Protein AF-X1U9E6-F1 (afdb_monomer_lite)

Organism: NCBI:txid412755

Secondary structure (DSSP, 8-state):
-----SS--HHHHHHHHTT-SEEEEEESS--TT-TTSSHHHHHHHHHTTT-TTPPEEEEEE--GGG----HHHHHHHHHHHHHHHHH-PPPSSEETTEEETT-----

Structure (mmCIF, N/CA/C/O backbone):
data_AF-X1U9E6-F1
#
_entry.id   AF-X1U9E6-F1
#
loop_
_atom_site.group_PDB
_atom_site.id
_atom_site.type_symbol
_atom_site.label_atom_id
_atom_site.label_alt_id
_atom_site.label_comp_id
_atom_site.label_asym_id
_atom_site.label_entity_id
_atom_site.label_seq_id
_atom_site.pdbx_PDB_ins_code
_atom_site.Cartn_x
_atom_site.Cartn_y
_atom_site.Cartn_z
_atom_site.occupancy
_atom_site.B_iso_or_equiv
_atom_site.auth_seq_id
_atom_site.auth_comp_id
_atom_site.auth_asym_id
_atom_site.auth_atom_id
_atom_site.pdbx_PDB_model_num
ATOM 1 N N . LYS A 1 1 ? 4.284 -9.305 1.405 1.00 89.62 1 LYS A N 1
ATOM 2 C CA . LYS A 1 1 ? 5.354 -8.453 0.819 1.00 89.62 1 LYS A CA 1
ATOM 3 C C . LYS A 1 1 ? 5.546 -8.859 -0.634 1.00 89.62 1 LYS A C 1
ATOM 5 O O . LYS A 1 1 ? 5.817 -10.032 -0.858 1.00 89.62 1 LYS A O 1
ATOM 10 N N . LEU A 1 2 ? 5.412 -7.926 -1.579 1.00 93.69 2 LEU A N 1
ATOM 11 C CA . LEU A 1 2 ? 5.675 -8.181 -2.998 1.00 93.69 2 LEU A CA 1
ATOM 12 C C . LEU A 1 2 ? 7.157 -8.546 -3.192 1.00 93.69 2 LEU A C 1
ATOM 14 O O . LEU A 1 2 ? 8.032 -7.828 -2.704 1.00 93.69 2 LEU A O 1
ATOM 18 N N . ARG A 1 3 ? 7.433 -9.693 -3.823 1.00 93.94 3 ARG A N 1
ATOM 19 C CA . ARG A 1 3 ? 8.803 -10.199 -4.045 1.00 93.94 3 ARG A CA 1
ATOM 20 C C . ARG A 1 3 ? 9.302 -9.958 -5.467 1.00 93.94 3 ARG A C 1
ATOM 22 O O . ARG A 1 3 ? 10.479 -9.672 -5.634 1.00 93.94 3 ARG A O 1
ATOM 29 N N . HIS A 1 4 ? 8.404 -10.012 -6.447 1.00 91.31 4 HIS A N 1
ATOM 30 C CA . HIS A 1 4 ? 8.693 -9.769 -7.856 1.00 91.31 4 HIS A CA 1
ATOM 31 C C . HIS A 1 4 ? 7.723 -8.709 -8.377 1.00 91.31 4 HIS A C 1
ATOM 33 O O . HIS A 1 4 ? 6.517 -8.832 -8.185 1.00 91.31 4 HIS A O 1
ATOM 39 N N . PHE A 1 5 ? 8.252 -7.643 -8.980 1.00 93.88 5 PHE A N 1
ATOM 40 C CA . PHE A 1 5 ? 7.444 -6.575 -9.583 1.00 93.88 5 PHE A CA 1
ATOM 41 C C . PHE A 1 5 ? 7.286 -6.752 -11.099 1.00 93.88 5 PHE A C 1
ATOM 43 O O . PHE A 1 5 ? 6.311 -6.271 -11.680 1.00 93.88 5 PHE A O 1
ATOM 50 N N . ARG A 1 6 ? 8.250 -7.423 -11.745 1.00 95.50 6 ARG A N 1
ATOM 51 C CA . ARG A 1 6 ? 8.248 -7.710 -13.181 1.00 95.50 6 ARG A CA 1
ATOM 52 C C . ARG A 1 6 ? 8.696 -9.156 -13.450 1.00 95.50 6 ARG A C 1
ATOM 54 O O . ARG A 1 6 ? 9.772 -9.515 -12.972 1.00 95.50 6 ARG A O 1
ATOM 61 N N . PRO A 1 7 ? 7.907 -9.946 -14.210 1.00 95.19 7 PRO A N 1
ATOM 62 C CA . PRO A 1 7 ? 6.515 -9.657 -14.596 1.00 95.19 7 PRO A CA 1
ATOM 63 C C . PRO A 1 7 ? 5.631 -9.405 -13.355 1.00 95.19 7 PRO A C 1
ATOM 65 O O . PRO A 1 7 ? 5.948 -9.879 -12.264 1.00 95.19 7 PRO A O 1
ATOM 68 N N . PHE A 1 8 ? 4.601 -8.561 -13.488 1.00 97.50 8 PHE A N 1
ATOM 69 C CA . PHE A 1 8 ? 3.737 -8.218 -12.352 1.00 97.50 8 PHE A CA 1
ATOM 70 C C . PHE A 1 8 ? 2.828 -9.416 -12.023 1.00 97.50 8 PHE A C 1
ATOM 72 O O . PHE A 1 8 ? 2.229 -9.960 -12.950 1.00 97.50 8 PHE A O 1
ATOM 79 N N . PRO A 1 9 ? 2.728 -9.856 -10.753 1.00 96.88 9 PRO A N 1
ATOM 80 C CA . PRO A 1 9 ? 2.015 -11.083 -10.392 1.00 96.88 9 PRO A CA 1
ATOM 81 C C . PRO A 1 9 ? 0.501 -10.839 -10.290 1.00 96.88 9 PRO A C 1
ATOM 83 O O . PRO A 1 9 ? -0.047 -10.676 -9.202 1.00 96.88 9 PRO A O 1
ATOM 86 N N . VAL A 1 10 ? -0.172 -10.760 -11.437 1.00 97.00 10 VAL A N 1
ATOM 87 C CA . VAL A 1 10 ? -1.596 -10.402 -11.553 1.00 97.00 10 VAL A CA 1
ATOM 88 C C . VAL A 1 10 ? -2.494 -11.368 -10.776 1.00 97.00 10 VAL A C 1
ATOM 90 O O . VAL A 1 10 ? -3.340 -10.931 -9.993 1.00 97.00 10 VAL A O 1
ATOM 93 N N . GLU A 1 11 ? -2.289 -12.672 -10.948 1.00 96.62 11 GLU A N 1
ATOM 94 C CA . GLU A 1 11 ? -3.117 -13.724 -10.356 1.00 96.62 11 GLU A CA 1
ATOM 95 C C . GLU A 1 11 ? -3.051 -13.689 -8.823 1.00 96.62 11 GLU A C 1
ATOM 97 O O . GLU A 1 11 ? -4.088 -13.650 -8.156 1.00 96.62 11 GLU A O 1
ATOM 102 N N . ASP A 1 12 ? -1.841 -13.588 -8.265 1.00 96.69 12 ASP A N 1
ATOM 103 C CA . ASP A 1 12 ? -1.618 -13.519 -6.817 1.00 96.69 12 ASP A CA 1
ATOM 104 C C . ASP A 1 12 ? -2.302 -12.293 -6.193 1.00 96.69 12 ASP A C 1
ATOM 106 O O . ASP A 1 12 ? -2.894 -12.374 -5.111 1.00 96.69 12 ASP A O 1
ATOM 110 N N . ILE A 1 13 ? -2.236 -11.138 -6.868 1.00 97.62 13 ILE A N 1
ATOM 111 C CA . ILE A 1 13 ? -2.866 -9.899 -6.392 1.00 97.62 13 ILE A CA 1
ATOM 112 C C . ILE A 1 13 ? -4.387 -10.051 -6.354 1.00 97.62 13 ILE A C 1
ATOM 114 O O . ILE A 1 13 ? -5.007 -9.662 -5.362 1.00 97.62 13 ILE A O 1
ATOM 118 N N . ILE A 1 14 ? -4.987 -10.654 -7.383 1.00 97.56 14 ILE A N 1
ATOM 119 C CA . ILE A 1 14 ? -6.430 -10.920 -7.435 1.00 97.56 14 ILE A CA 1
ATOM 120 C C . ILE A 1 14 ? -6.851 -11.868 -6.308 1.00 97.56 14 ILE A C 1
ATOM 122 O O . ILE A 1 14 ? -7.836 -11.600 -5.614 1.00 97.56 14 ILE A O 1
ATOM 126 N N . GLU A 1 15 ? -6.119 -12.963 -6.100 1.00 96.94 15 GLU A N 1
ATOM 127 C CA . GLU A 1 15 ? -6.438 -13.931 -5.050 1.00 96.94 15 GLU A CA 1
ATOM 128 C C . GLU A 1 15 ? -6.364 -13.327 -3.648 1.00 96.94 15 GLU A C 1
ATOM 130 O O . GLU A 1 15 ? -7.218 -13.609 -2.806 1.00 96.94 15 GLU A O 1
ATOM 135 N N . ILE A 1 16 ? -5.358 -12.493 -3.381 1.00 96.00 16 ILE A N 1
ATOM 136 C CA . ILE A 1 16 ? -5.215 -11.804 -2.095 1.00 96.00 16 ILE A CA 1
ATOM 137 C C . ILE A 1 16 ? -6.331 -10.772 -1.921 1.00 96.00 16 ILE A C 1
ATOM 139 O O . ILE A 1 16 ? -6.953 -10.719 -0.860 1.00 96.00 16 ILE A O 1
ATOM 143 N N . ALA A 1 17 ? -6.623 -9.985 -2.959 1.00 97.44 17 ALA A N 1
ATOM 144 C CA . ALA A 1 17 ? -7.637 -8.937 -2.904 1.00 97.44 17 ALA A CA 1
ATOM 145 C C . ALA A 1 17 ? -9.055 -9.484 -2.684 1.00 97.44 17 ALA A C 1
ATOM 147 O O . ALA A 1 17 ? -9.887 -8.776 -2.137 1.00 97.44 17 ALA A O 1
ATOM 148 N N . LYS A 1 18 ? -9.348 -10.733 -3.057 1.00 97.25 18 LYS A N 1
ATOM 149 C CA . LYS A 1 18 ? -10.650 -11.368 -2.776 1.00 97.25 18 LYS A CA 1
ATOM 150 C C . LYS A 1 18 ? -10.814 -11.842 -1.328 1.00 97.25 18 LYS A C 1
ATOM 152 O O . LYS A 1 18 ? -11.928 -12.139 -0.910 1.00 97.25 18 LYS A O 1
ATOM 157 N N . LYS A 1 19 ? -9.724 -11.949 -0.561 1.00 97.00 19 LYS A N 1
ATOM 158 C CA . LYS A 1 19 ? -9.736 -12.470 0.821 1.00 97.00 19 LYS A CA 1
ATOM 159 C C . LYS A 1 19 ? -9.967 -11.385 1.871 1.00 97.00 19 LYS A C 1
ATOM 161 O O . LYS A 1 19 ? -10.154 -11.711 3.040 1.00 97.00 19 LYS A O 1
ATOM 166 N N . VAL A 1 20 ? -9.918 -10.113 1.479 1.00 96.62 20 VAL A N 1
ATOM 167 C CA . VAL A 1 20 ? -10.004 -8.974 2.398 1.00 96.62 20 VAL A CA 1
ATOM 168 C C . VAL A 1 20 ? -10.944 -7.899 1.849 1.00 96.62 20 VAL A C 1
ATOM 170 O O . VAL A 1 20 ? -10.997 -7.701 0.640 1.00 96.62 20 VAL A O 1
ATOM 173 N N . PRO A 1 21 ? -11.674 -7.168 2.708 1.00 95.69 21 PRO A N 1
ATOM 174 C CA . PRO A 1 21 ? -12.552 -6.080 2.264 1.00 95.69 21 PRO A CA 1
ATOM 175 C C . PRO A 1 21 ? -11.777 -4.819 1.845 1.00 95.69 21 PRO A C 1
ATOM 177 O O . PRO A 1 21 ? -12.249 -4.029 1.026 1.00 95.69 21 PRO A O 1
ATOM 180 N N . LEU A 1 22 ? -10.575 -4.631 2.395 1.00 96.88 22 LEU A N 1
ATOM 181 C CA . LEU A 1 22 ? -9.737 -3.453 2.210 1.00 96.88 22 LEU A CA 1
ATOM 182 C C . LEU A 1 22 ? -8.265 -3.875 2.119 1.00 96.88 22 LEU A C 1
ATOM 184 O O . LEU A 1 22 ? -7.783 -4.651 2.944 1.00 96.88 22 LEU A O 1
ATOM 188 N N . LEU A 1 23 ? -7.545 -3.341 1.135 1.00 97.19 23 LEU A N 1
ATOM 189 C CA . LEU A 1 23 ? -6.127 -3.596 0.901 1.00 97.19 23 LEU A CA 1
ATOM 190 C C . LEU A 1 23 ? -5.362 -2.268 0.835 1.00 97.19 23 LEU A C 1
ATOM 192 O O . LEU A 1 23 ? -5.562 -1.454 -0.069 1.00 97.19 23 LEU A O 1
ATOM 196 N N . GLY A 1 24 ? -4.465 -2.057 1.797 1.00 96.94 24 GLY A N 1
ATOM 197 C CA . GLY A 1 24 ? -3.501 -0.960 1.755 1.00 96.94 24 GLY A CA 1
ATOM 198 C C . GLY A 1 24 ? -2.290 -1.327 0.903 1.00 96.94 24 GLY A C 1
ATOM 199 O O . GLY A 1 24 ? -1.699 -2.392 1.094 1.00 96.94 24 GLY A O 1
ATOM 200 N N . VAL A 1 25 ? -1.902 -0.444 -0.017 1.00 97.50 25 VAL A N 1
ATOM 201 C CA . VAL A 1 25 ? -0.725 -0.632 -0.878 1.00 97.50 25 VAL A CA 1
ATOM 202 C C . VAL A 1 25 ? 0.292 0.448 -0.557 1.00 97.50 25 VAL A C 1
ATOM 204 O O . VAL A 1 25 ? 0.037 1.619 -0.809 1.00 97.50 25 VAL A O 1
ATOM 207 N N . VAL A 1 26 ? 1.433 0.048 0.005 1.00 96.44 26 VAL A N 1
ATOM 208 C CA . VAL A 1 26 ? 2.484 0.975 0.441 1.00 96.44 26 VAL A CA 1
ATOM 209 C C . VAL A 1 26 ? 3.602 1.030 -0.593 1.00 96.44 26 VAL A C 1
ATOM 211 O O . VAL A 1 26 ? 4.320 0.051 -0.805 1.00 96.44 26 VAL A O 1
ATOM 214 N N . ASP A 1 27 ? 3.777 2.199 -1.189 1.00 96.31 27 ASP A N 1
ATOM 215 C CA . ASP A 1 27 ? 4.848 2.527 -2.115 1.00 96.31 27 ASP A CA 1
ATOM 216 C C . ASP A 1 27 ? 5.966 3.297 -1.386 1.00 96.31 27 ASP A C 1
ATOM 218 O O . ASP A 1 27 ? 5.729 4.293 -0.698 1.00 96.31 27 ASP A O 1
ATOM 222 N N . ARG A 1 28 ? 7.218 2.849 -1.565 1.00 94.38 28 ARG A N 1
ATOM 223 C CA . ARG A 1 28 ? 8.431 3.597 -1.162 1.00 94.38 28 ARG A CA 1
ATOM 224 C C . ARG A 1 28 ? 9.039 4.407 -2.310 1.00 94.38 28 ARG A C 1
ATOM 226 O O . ARG A 1 28 ? 10.21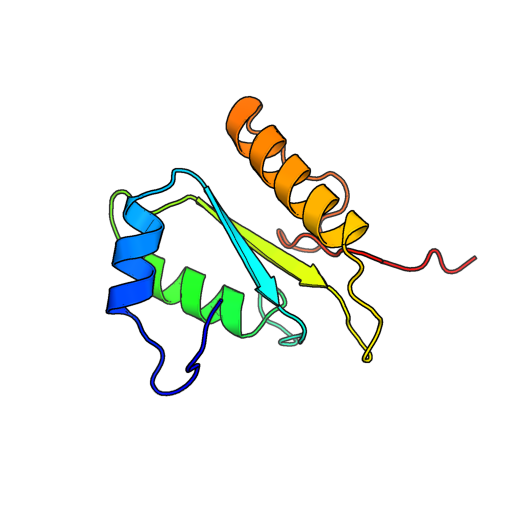7 4.751 -2.290 1.00 94.38 28 ARG A O 1
ATOM 233 N N . ALA A 1 29 ? 8.236 4.671 -3.329 1.00 93.62 29 ALA A N 1
ATOM 234 C CA . ALA A 1 29 ? 8.589 5.421 -4.520 1.00 93.62 29 ALA A CA 1
ATOM 235 C C . ALA A 1 29 ? 7.377 6.249 -4.947 1.00 93.62 29 ALA A C 1
ATOM 237 O O . ALA A 1 29 ? 6.247 5.911 -4.609 1.00 93.62 29 ALA A O 1
ATOM 238 N N . THR A 1 30 ? 7.617 7.314 -5.704 1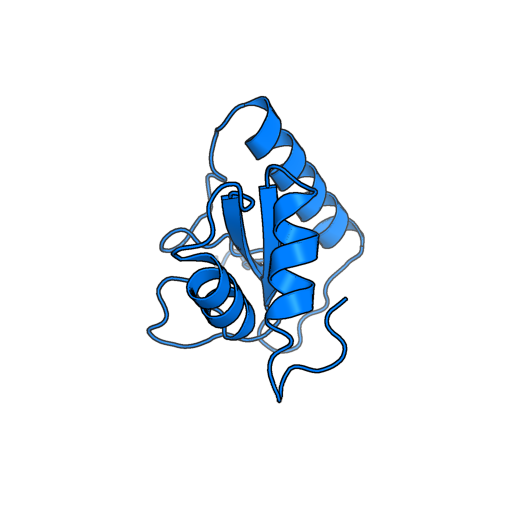.00 93.38 30 THR A N 1
ATOM 239 C CA . THR A 1 30 ? 6.548 8.125 -6.288 1.00 93.38 30 THR A CA 1
ATOM 240 C C . THR A 1 30 ? 6.521 7.941 -7.800 1.00 93.38 30 THR A C 1
ATOM 242 O O . THR A 1 30 ? 7.570 7.853 -8.439 1.00 93.38 30 THR A O 1
ATOM 245 N N . ALA A 1 31 ? 5.323 7.866 -8.369 1.00 93.88 31 ALA A N 1
ATOM 246 C CA . ALA A 1 31 ? 5.079 7.912 -9.802 1.00 93.88 31 ALA A CA 1
ATOM 247 C C . ALA A 1 31 ? 4.417 9.257 -10.123 1.00 93.88 31 ALA A C 1
ATOM 249 O O . ALA A 1 31 ? 3.205 9.416 -9.969 1.00 93.88 31 ALA A O 1
ATOM 250 N N . PHE A 1 32 ? 5.218 10.245 -10.529 1.00 89.94 32 PHE A N 1
ATOM 251 C CA . PHE A 1 32 ? 4.719 11.590 -10.818 1.00 89.94 32 PHE A CA 1
ATOM 252 C C . PHE A 1 32 ? 3.634 11.560 -11.901 1.00 89.94 32 PHE A C 1
ATOM 254 O O . PHE A 1 32 ? 3.787 10.903 -12.928 1.00 89.94 32 PHE A O 1
ATOM 261 N N . GLY A 1 33 ? 2.526 12.262 -11.653 1.00 87.56 33 GLY A N 1
ATOM 262 C CA . GLY A 1 33 ? 1.354 12.268 -12.535 1.00 87.56 33 GLY A CA 1
ATOM 263 C C . GLY A 1 33 ? 0.401 11.078 -12.356 1.00 87.56 33 GLY A C 1
ATOM 264 O O . GLY A 1 33 ? -0.692 11.109 -12.913 1.00 87.56 33 GLY A O 1
ATOM 265 N N . SER A 1 34 ? 0.751 10.061 -11.558 1.00 90.88 34 SER A N 1
ATOM 266 C CA . SER A 1 34 ? -0.173 8.970 -11.225 1.00 90.88 34 SER A CA 1
ATOM 267 C C . SER A 1 34 ? -1.227 9.429 -10.208 1.00 90.88 34 SER A C 1
ATOM 269 O O . SER A 1 34 ? -0.853 9.938 -9.148 1.00 90.88 34 SER A O 1
ATOM 271 N N . PRO A 1 35 ? -2.529 9.160 -10.431 1.00 87.62 35 PRO A N 1
ATOM 272 C CA . PRO A 1 35 ? -3.574 9.416 -9.438 1.00 87.62 35 PRO A CA 1
ATOM 273 C C . PRO A 1 35 ? -3.394 8.657 -8.113 1.00 87.62 35 PRO A C 1
ATOM 275 O O . PRO A 1 35 ? -3.923 9.082 -7.094 1.00 87.62 35 PRO A O 1
ATOM 278 N N . THR A 1 36 ? -2.671 7.531 -8.100 1.00 93.38 36 THR A N 1
ATOM 279 C CA . THR A 1 36 ? -2.371 6.779 -6.863 1.00 93.38 36 THR A CA 1
ATOM 280 C C . THR A 1 36 ? -1.062 7.207 -6.200 1.00 93.38 36 THR A C 1
ATOM 282 O O . THR A 1 36 ? -0.693 6.661 -5.164 1.00 93.38 36 THR A O 1
ATOM 285 N N . GLY A 1 37 ? -0.302 8.109 -6.824 1.00 92.31 37 GLY A N 1
ATOM 286 C CA . GLY A 1 37 ? 0.993 8.582 -6.336 1.00 92.31 37 GLY A CA 1
ATOM 287 C C . GLY A 1 37 ? 2.145 7.572 -6.404 1.00 92.31 37 GLY A C 1
ATOM 288 O O . GLY A 1 37 ? 3.292 8.000 -6.378 1.00 92.31 37 GLY A O 1
ATOM 289 N N . GLY A 1 38 ? 1.893 6.265 -6.529 1.00 95.38 38 GLY A N 1
ATOM 290 C CA . GLY A 1 38 ? 2.930 5.229 -6.489 1.00 95.38 38 GLY A CA 1
ATOM 291 C C . GLY A 1 38 ? 2.880 4.227 -7.652 1.00 95.38 38 GLY A C 1
ATOM 292 O O . GLY A 1 38 ? 1.811 3.995 -8.227 1.00 95.38 38 GLY A O 1
ATOM 293 N N . PRO A 1 39 ? 4.025 3.625 -8.028 1.00 96.00 39 PRO A N 1
ATOM 294 C CA . PRO A 1 39 ? 4.090 2.662 -9.125 1.00 96.00 39 PRO A CA 1
ATOM 295 C C . PRO A 1 39 ? 3.385 1.333 -8.813 1.00 96.00 39 PRO A C 1
ATOM 297 O O . PRO A 1 39 ? 2.746 0.776 -9.699 1.00 96.00 39 PRO A O 1
ATOM 300 N N . ILE A 1 40 ? 3.454 0.815 -7.579 1.00 96.94 40 ILE A N 1
ATOM 301 C CA . ILE A 1 40 ? 2.819 -0.465 -7.221 1.00 96.94 40 ILE A CA 1
ATOM 302 C C . ILE A 1 40 ? 1.314 -0.277 -7.054 1.00 96.94 40 ILE A C 1
ATOM 304 O O . ILE A 1 40 ? 0.532 -1.075 -7.565 1.00 96.94 40 ILE A O 1
ATOM 308 N N . SER A 1 41 ? 0.891 0.783 -6.367 1.00 97.12 41 SER A N 1
ATOM 309 C CA . SER A 1 41 ? -0.530 1.103 -6.199 1.00 97.12 41 SER A CA 1
ATOM 310 C C . SER A 1 41 ? -1.257 1.295 -7.530 1.00 97.12 41 SER A C 1
ATOM 312 O O . SER A 1 41 ? -2.411 0.882 -7.640 1.00 97.12 41 SER A O 1
ATOM 314 N N . CYS A 1 42 ? -0.591 1.846 -8.549 1.00 96.19 42 CYS A N 1
ATOM 315 C CA . CYS A 1 42 ? -1.152 1.966 -9.895 1.00 96.19 42 CYS A CA 1
A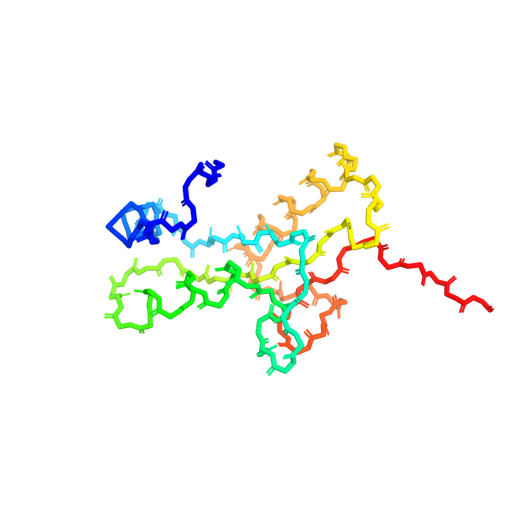TOM 316 C C . CYS A 1 42 ? -1.407 0.589 -10.533 1.00 96.19 42 CYS A C 1
ATOM 318 O O . CYS A 1 42 ? -2.513 0.319 -11.005 1.00 96.19 42 CYS A O 1
ATOM 320 N N . GLU A 1 43 ? -0.422 -0.311 -10.477 1.00 97.00 43 GLU A N 1
ATOM 321 C CA . GLU A 1 43 ? -0.531 -1.675 -11.017 1.00 97.00 43 GLU A CA 1
ATOM 322 C C . GLU A 1 43 ? -1.599 -2.497 -10.294 1.00 97.00 43 GLU A C 1
ATOM 324 O O . GLU A 1 43 ? -2.419 -3.152 -10.935 1.00 97.00 43 GLU A O 1
ATOM 329 N N . VAL A 1 44 ? -1.648 -2.424 -8.957 1.00 97.50 44 VAL A N 1
ATOM 330 C CA . VAL A 1 44 ? -2.671 -3.117 -8.157 1.00 97.50 44 VAL A CA 1
ATOM 331 C C . VAL A 1 44 ? -4.062 -2.596 -8.504 1.00 97.50 44 VAL A C 1
ATOM 333 O O . VAL A 1 44 ? -4.976 -3.385 -8.725 1.00 97.50 44 VAL A O 1
ATOM 336 N N . LYS A 1 45 ? -4.240 -1.273 -8.588 1.00 95.88 45 LYS A N 1
ATOM 337 C CA . LYS A 1 45 ? -5.543 -0.683 -8.911 1.00 95.88 45 LYS A CA 1
ATOM 338 C C . LYS A 1 45 ? -5.991 -1.036 -10.331 1.00 95.88 45 LYS A C 1
ATOM 340 O O . LYS A 1 45 ? -7.162 -1.340 -10.525 1.00 95.88 45 LYS A O 1
ATOM 345 N N . THR A 1 46 ? -5.065 -1.055 -11.289 1.00 96.38 46 THR A N 1
ATOM 346 C CA . THR A 1 46 ? -5.335 -1.456 -12.680 1.00 96.38 46 THR A CA 1
ATOM 347 C C . THR A 1 46 ? -5.681 -2.942 -12.772 1.00 96.38 46 THR A C 1
ATOM 349 O O . THR A 1 46 ? -6.684 -3.299 -13.379 1.00 96.38 46 THR A O 1
ATOM 352 N N . THR A 1 47 ? -4.917 -3.799 -12.088 1.00 97.12 47 THR A N 1
ATOM 353 C CA . THR A 1 47 ? -5.163 -5.250 -11.995 1.00 97.12 47 THR A CA 1
ATOM 354 C C . THR A 1 47 ? -6.570 -5.564 -11.485 1.00 97.12 47 THR A C 1
ATOM 356 O O . THR A 1 47 ? -7.187 -6.539 -11.905 1.00 97.12 47 THR A O 1
ATOM 359 N N . LEU A 1 48 ? -7.091 -4.737 -10.578 1.00 97.25 48 LEU A N 1
ATOM 360 C CA . LEU A 1 48 ? -8.370 -4.966 -9.911 1.00 97.25 48 LEU A CA 1
ATOM 361 C C . LEU A 1 48 ? -9.542 -4.177 -10.512 1.00 97.25 48 LEU A C 1
ATOM 363 O O . LEU A 1 48 ? -10.653 -4.314 -10.006 1.00 97.25 48 LEU A O 1
ATOM 367 N N . HIS A 1 49 ? -9.328 -3.390 -11.574 1.00 94.94 49 HIS A N 1
ATOM 368 C CA . HIS A 1 49 ? -10.329 -2.468 -12.130 1.00 94.94 49 HIS A CA 1
ATOM 369 C C . HIS A 1 49 ? -11.670 -3.150 -12.464 1.00 94.94 49 HIS A C 1
ATOM 371 O O . HIS A 1 49 ? -12.721 -2.626 -12.106 1.00 94.94 49 HIS A O 1
ATOM 377 N N . ASP A 1 50 ? -11.631 -4.349 -13.057 1.00 94.25 50 ASP A N 1
ATOM 378 C CA . ASP A 1 50 ? -12.824 -5.116 -13.463 1.00 94.25 50 ASP A CA 1
ATOM 379 C C . ASP A 1 50 ? -13.019 -6.417 -12.665 1.00 94.25 50 ASP A C 1
ATOM 381 O O . ASP A 1 50 ? -13.810 -7.299 -13.022 1.00 94.25 50 ASP A O 1
ATOM 385 N N . VAL A 1 51 ? -12.308 -6.558 -11.545 1.00 96.75 51 VAL A N 1
ATOM 386 C CA . VAL A 1 51 ? -12.378 -7.755 -10.705 1.00 96.75 51 VAL A CA 1
ATOM 387 C C . VAL A 1 51 ? -13.511 -7.608 -9.695 1.00 96.75 51 VAL A C 1
ATOM 389 O O . VAL A 1 51 ? -13.400 -6.927 -8.676 1.00 96.75 51 VAL A O 1
ATOM 392 N N . LYS A 1 52 ? -14.621 -8.305 -9.950 1.00 94.69 52 LYS A N 1
ATOM 393 C CA . LYS A 1 52 ? -15.770 -8.335 -9.033 1.00 94.69 52 LYS A CA 1
ATOM 394 C C . LYS A 1 52 ? -15.390 -8.952 -7.684 1.00 94.69 52 LYS A C 1
ATOM 396 O O . LYS A 1 52 ? -14.740 -9.997 -7.630 1.00 94.69 52 LYS A O 1
ATOM 401 N N . GLY A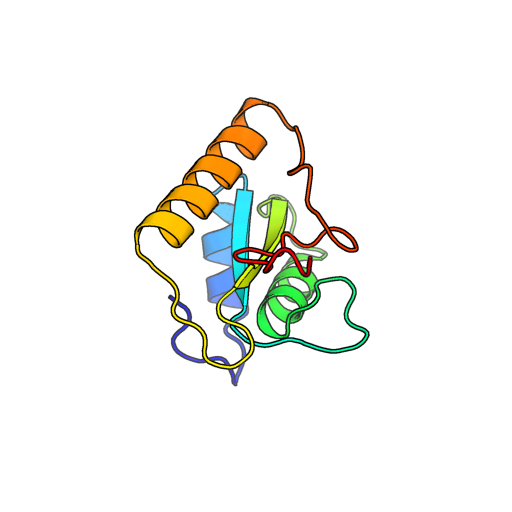 1 53 ? -15.849 -8.322 -6.602 1.00 93.25 53 GLY A N 1
ATOM 402 C CA . GLY A 1 53 ? -15.595 -8.774 -5.231 1.00 93.25 53 GLY A CA 1
ATOM 403 C C . GLY A 1 53 ? -14.156 -8.560 -4.752 1.00 93.25 53 GLY A C 1
ATOM 404 O O . GLY A 1 53 ? -13.760 -9.167 -3.762 1.00 93.25 53 GLY A O 1
ATOM 405 N N . ALA A 1 54 ? -13.364 -7.744 -5.453 1.00 95.75 54 ALA A N 1
ATOM 406 C CA . ALA A 1 54 ? -12.043 -7.349 -4.985 1.00 95.75 54 ALA A CA 1
ATOM 407 C C . ALA A 1 54 ? -12.123 -6.326 -3.842 1.00 95.75 54 ALA A C 1
ATOM 409 O O . ALA A 1 54 ? -13.067 -5.537 -3.747 1.00 95.75 54 ALA A O 1
ATOM 410 N N . ALA A 1 55 ? -11.086 -6.324 -3.007 1.00 96.69 55 ALA A N 1
ATOM 411 C CA . ALA A 1 55 ? -10.887 -5.353 -1.945 1.00 96.69 55 ALA A CA 1
ATOM 412 C C . ALA A 1 55 ? -10.952 -3.908 -2.451 1.00 96.69 55 ALA A C 1
ATOM 414 O O . ALA A 1 55 ? -10.426 -3.568 -3.516 1.00 96.69 55 ALA A O 1
ATOM 415 N N . ARG A 1 56 ? -11.471 -3.015 -1.605 1.00 95.62 56 ARG A N 1
ATOM 416 C CA . ARG A 1 56 ? -11.220 -1.579 -1.747 1.00 95.62 56 ARG A CA 1
ATOM 417 C C . ARG A 1 56 ? -9.719 -1.326 -1.593 1.00 95.62 56 ARG A C 1
ATOM 419 O O . ARG A 1 56 ? -9.095 -1.857 -0.679 1.00 95.62 56 ARG A O 1
ATOM 426 N N . ILE A 1 57 ? -9.140 -0.495 -2.455 1.00 96.56 57 ILE A N 1
ATOM 427 C CA . ILE A 1 57 ? -7.703 -0.189 -2.419 1.00 96.56 57 ILE A CA 1
ATOM 428 C C . ILE A 1 57 ? -7.464 1.176 -1.781 1.00 96.56 57 ILE A C 1
ATOM 430 O O . ILE A 1 57 ? -8.083 2.160 -2.188 1.00 96.56 57 ILE A O 1
ATOM 434 N N . LEU A 1 58 ? -6.540 1.239 -0.818 1.00 96.25 58 LEU A N 1
ATOM 435 C CA . LEU A 1 58 ? -6.002 2.490 -0.281 1.00 96.25 58 LEU A CA 1
ATOM 436 C C . LEU A 1 58 ? -4.510 2.614 -0.640 1.00 96.25 58 LEU A C 1
ATOM 438 O O . LEU A 1 58 ? -3.679 1.942 -0.021 1.00 96.25 58 LEU A O 1
ATOM 442 N N . PRO A 1 59 ? -4.152 3.453 -1.630 1.00 96.88 59 PRO A N 1
ATOM 443 C CA . PRO A 1 59 ? -2.764 3.794 -1.918 1.00 96.88 59 PRO A CA 1
ATOM 444 C C . PRO A 1 59 ? -2.127 4.552 -0.753 1.00 96.88 59 PRO A C 1
ATOM 446 O O . PRO A 1 59 ? -2.744 5.449 -0.171 1.00 96.88 59 PRO A O 1
ATOM 449 N N . MET A 1 60 ? -0.884 4.212 -0.433 1.00 96.06 60 MET A N 1
ATOM 450 C CA . MET A 1 60 ? -0.100 4.848 0.617 1.00 96.06 60 MET A CA 1
ATOM 451 C C . MET A 1 60 ? 1.326 5.095 0.143 1.00 96.06 60 MET A C 1
ATOM 453 O O . MET A 1 60 ? 1.933 4.235 -0.493 1.00 96.06 60 MET A O 1
ATOM 457 N N . ILE A 1 61 ? 1.889 6.235 0.520 1.00 94.88 61 ILE A N 1
ATOM 458 C CA . ILE A 1 61 ? 3.278 6.594 0.243 1.00 94.88 61 ILE A CA 1
ATOM 459 C C . ILE A 1 61 ? 4.012 6.744 1.571 1.00 94.88 61 ILE A C 1
ATOM 461 O O . ILE A 1 61 ? 3.529 7.427 2.471 1.00 94.88 61 ILE A O 1
ATOM 465 N N . ASN A 1 62 ? 5.179 6.112 1.706 1.00 93.88 62 ASN A N 1
ATOM 466 C CA . ASN A 1 62 ? 6.029 6.258 2.891 1.00 93.88 62 ASN A CA 1
ATOM 467 C C . ASN A 1 62 ? 7.521 6.144 2.527 1.00 93.88 62 ASN A C 1
ATOM 469 O O . ASN A 1 62 ? 7.888 5.579 1.500 1.00 93.88 62 ASN A O 1
ATOM 473 N N . GLY A 1 63 ? 8.412 6.670 3.367 1.00 93.81 63 GLY A N 1
ATOM 474 C CA . GLY A 1 63 ? 9.861 6.511 3.224 1.00 93.81 63 GLY A CA 1
ATOM 475 C C . GLY A 1 63 ? 10.460 7.216 2.005 1.00 93.81 63 GLY A C 1
ATOM 476 O O . GLY A 1 63 ? 11.535 6.827 1.545 1.00 93.81 63 GLY A O 1
ATOM 477 N N . LEU A 1 64 ? 9.776 8.230 1.461 1.00 92.25 64 LEU A N 1
ATOM 478 C CA . LEU A 1 64 ? 10.283 9.017 0.336 1.00 92.25 64 LEU A CA 1
ATOM 479 C C . LEU A 1 64 ? 11.609 9.695 0.678 1.00 92.25 64 LEU A C 1
ATOM 481 O O . LEU A 1 64 ? 11.795 10.178 1.794 1.00 92.25 64 LEU A O 1
ATOM 485 N N . GLY A 1 65 ? 12.511 9.761 -0.301 1.00 90.69 65 GLY A N 1
ATOM 486 C CA . GLY A 1 65 ? 13.848 10.327 -0.104 1.00 90.69 65 GLY A CA 1
ATOM 487 C C . GLY A 1 65 ? 14.761 9.448 0.754 1.00 90.69 65 GLY A C 1
ATOM 488 O O . GLY A 1 65 ? 15.670 9.961 1.392 1.00 90.69 65 GLY A O 1
ATOM 489 N N . GLY A 1 66 ? 14.498 8.137 0.825 1.00 90.81 66 GLY A N 1
ATOM 490 C CA . GLY A 1 66 ? 15.312 7.202 1.609 1.00 90.81 66 GLY A CA 1
ATOM 491 C C . GLY A 1 66 ? 15.072 7.275 3.117 1.00 90.81 66 GLY A C 1
ATOM 492 O O . GLY A 1 66 ? 15.814 6.663 3.880 1.00 90.81 66 GLY A O 1
ATOM 493 N N . ARG A 1 67 ? 14.030 7.990 3.554 1.00 91.88 67 ARG A N 1
ATOM 494 C CA . ARG A 1 67 ? 13.683 8.113 4.971 1.00 91.88 67 ARG A CA 1
ATOM 495 C C . ARG A 1 67 ? 13.325 6.761 5.578 1.00 91.88 67 ARG A C 1
ATOM 497 O O . ARG A 1 67 ? 12.815 5.856 4.902 1.00 91.88 67 ARG A O 1
ATOM 504 N N . GLU A 1 68 ? 13.610 6.648 6.869 1.00 93.12 68 GLU A N 1
ATOM 505 C CA . GLU A 1 68 ? 13.263 5.477 7.659 1.00 93.12 68 GLU A CA 1
ATOM 506 C C . GLU A 1 68 ? 11.742 5.278 7.683 1.00 93.12 68 GLU A C 1
ATOM 508 O O . GLU A 1 68 ? 10.974 6.236 7.757 1.00 93.12 68 GLU A O 1
ATOM 513 N N . VAL A 1 69 ? 11.324 4.013 7.602 1.00 94.19 69 VAL A N 1
ATOM 514 C CA . VAL A 1 69 ? 9.935 3.592 7.797 1.00 94.19 69 VAL A CA 1
ATOM 515 C C . VAL A 1 69 ? 9.899 2.804 9.097 1.00 94.19 69 VAL A C 1
ATOM 517 O O . VAL A 1 69 ? 10.234 1.618 9.128 1.00 94.19 69 VAL A O 1
ATOM 520 N N . THR A 1 70 ? 9.522 3.480 10.175 1.00 94.81 70 THR A N 1
ATOM 521 C CA . THR A 1 70 ? 9.541 2.912 11.524 1.00 94.81 70 THR A CA 1
ATOM 522 C C . THR A 1 70 ? 8.433 1.876 11.716 1.00 94.81 70 THR A C 1
ATOM 524 O O . THR A 1 70 ? 7.445 1.819 10.973 1.00 94.81 70 THR A O 1
ATOM 527 N N . LEU A 1 71 ? 8.577 1.046 12.751 1.00 95.50 71 LEU A N 1
ATOM 528 C CA . LEU A 1 71 ? 7.524 0.117 13.158 1.00 95.50 71 LEU A CA 1
ATOM 529 C C . LEU A 1 71 ? 6.234 0.855 13.554 1.00 95.50 71 LEU A C 1
ATOM 531 O O . LEU A 1 71 ? 5.142 0.388 13.237 1.00 95.50 71 LEU A O 1
ATOM 535 N N . GLU A 1 72 ? 6.346 2.006 14.217 1.00 95.25 72 GLU A N 1
ATOM 536 C CA . GLU A 1 72 ? 5.180 2.782 14.649 1.00 95.25 72 GLU A CA 1
ATOM 537 C C . GLU A 1 72 ? 4.409 3.373 13.468 1.00 95.25 72 GLU A C 1
ATOM 539 O O . GLU A 1 72 ? 3.180 3.323 13.468 1.00 95.25 72 GLU A O 1
ATOM 544 N N . GLN A 1 73 ? 5.101 3.812 12.413 1.00 93.88 73 GLN A N 1
ATOM 545 C CA . GLN A 1 73 ? 4.449 4.217 11.164 1.00 93.88 73 GLN A CA 1
ATOM 546 C C . GLN A 1 73 ? 3.667 3.058 10.537 1.00 93.88 73 GLN A C 1
ATOM 548 O O . GLN A 1 73 ? 2.485 3.198 10.237 1.00 93.88 73 GLN A O 1
ATOM 553 N N . GLN A 1 74 ? 4.273 1.873 10.421 1.00 94.94 74 GLN A N 1
ATOM 554 C CA . GLN A 1 74 ? 3.590 0.693 9.869 1.00 94.94 74 GLN A CA 1
ATOM 555 C C . GLN A 1 74 ? 2.374 0.274 10.713 1.00 94.94 74 GLN A C 1
ATOM 557 O O . GLN A 1 74 ? 1.316 -0.051 10.169 1.00 94.94 74 GLN A O 1
ATOM 562 N N . LYS A 1 75 ? 2.481 0.327 12.048 1.00 96.62 75 LYS A N 1
ATOM 563 C CA . LYS A 1 75 ? 1.338 0.106 12.950 1.00 96.62 75 LYS A CA 1
ATOM 564 C C . LYS A 1 75 ? 0.252 1.164 12.750 1.00 96.62 75 LYS A C 1
ATOM 566 O O . LYS A 1 75 ? -0.927 0.819 12.748 1.00 96.62 75 LYS A O 1
ATOM 571 N N . GLY A 1 76 ? 0.629 2.431 12.585 1.00 95.00 76 GLY A N 1
ATOM 572 C CA . GLY A 1 76 ? -0.289 3.537 12.310 1.00 95.00 76 GLY A CA 1
ATOM 573 C C . GLY A 1 76 ? -1.062 3.335 11.008 1.00 95.00 76 GLY A C 1
ATOM 574 O O . GLY A 1 76 ? -2.286 3.443 11.000 1.00 95.00 76 GLY A O 1
ATOM 575 N N . GLN A 1 77 ? -0.370 2.936 9.940 1.00 95.12 77 GLN A N 1
ATOM 576 C CA . GLN A 1 77 ? -0.973 2.594 8.649 1.00 95.12 77 GLN A CA 1
ATOM 577 C C . GLN A 1 77 ? -1.989 1.452 8.775 1.00 95.12 77 GLN A C 1
ATOM 579 O O . GLN A 1 77 ? -3.098 1.550 8.252 1.00 95.12 77 GLN A O 1
ATOM 584 N N . LEU A 1 78 ? -1.657 0.391 9.518 1.00 96.00 78 LEU A N 1
ATOM 585 C CA . LEU A 1 78 ? -2.589 -0.713 9.758 1.00 96.00 78 LEU A CA 1
ATOM 586 C C . LEU A 1 78 ? -3.811 -0.267 10.574 1.00 96.00 78 LEU A C 1
ATOM 588 O O . LEU A 1 78 ? -4.938 -0.590 10.209 1.00 96.00 78 LEU A O 1
ATOM 592 N N . LYS A 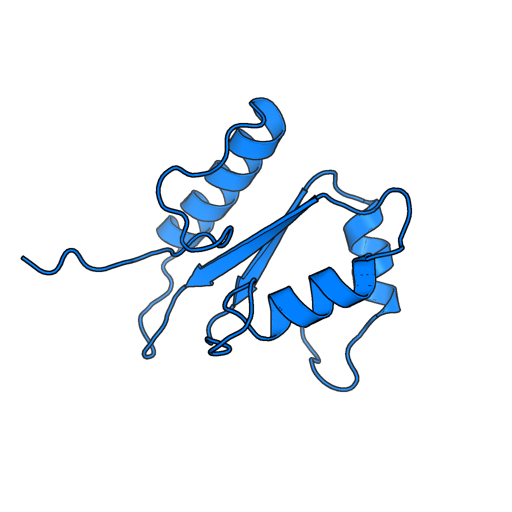1 79 ? -3.613 0.505 11.649 1.00 95.88 79 LYS A N 1
ATOM 593 C CA . LYS A 1 79 ? -4.716 1.071 12.447 1.00 95.88 79 LYS A CA 1
ATOM 594 C C . LYS A 1 79 ? -5.625 1.961 11.601 1.00 95.88 79 LYS A C 1
ATOM 596 O O . LYS A 1 79 ? -6.838 1.918 11.769 1.00 95.88 79 LYS A O 1
ATOM 601 N N . MET A 1 80 ? -5.055 2.727 10.673 1.00 94.94 80 MET A N 1
ATOM 602 C CA . MET A 1 80 ? -5.818 3.539 9.728 1.00 94.94 80 MET A CA 1
ATOM 603 C C . MET A 1 80 ? -6.682 2.672 8.805 1.00 94.94 80 MET A C 1
ATOM 605 O O . MET A 1 80 ? -7.848 2.992 8.599 1.00 94.94 80 MET A O 1
ATOM 609 N N . LEU A 1 81 ? -6.148 1.559 8.286 1.00 96.12 81 LEU A N 1
ATOM 610 C CA . LEU A 1 81 ? -6.932 0.608 7.487 1.00 96.12 81 LEU A CA 1
ATOM 611 C C . LEU A 1 81 ? -8.075 -0.007 8.297 1.00 96.12 81 LEU A C 1
ATOM 613 O O . LEU A 1 81 ? -9.193 -0.082 7.799 1.00 96.12 81 LEU A O 1
ATOM 617 N N . ILE A 1 82 ? -7.812 -0.412 9.542 1.00 96.62 82 ILE A N 1
ATOM 618 C CA . ILE A 1 82 ? -8.841 -0.951 10.442 1.00 96.62 82 ILE A CA 1
ATOM 619 C C . ILE A 1 82 ? -9.944 0.090 10.650 1.00 96.62 82 ILE A C 1
ATOM 621 O O . ILE A 1 82 ? -11.108 -0.205 10.395 1.00 96.62 82 ILE A O 1
ATOM 625 N N . LYS A 1 83 ? -9.575 1.331 10.992 1.00 96.06 83 LYS A N 1
ATOM 626 C CA . LYS A 1 83 ? -10.532 2.427 11.167 1.00 96.06 83 LYS A CA 1
ATOM 627 C C . LYS A 1 83 ? -11.352 2.669 9.898 1.00 96.06 83 LYS A C 1
ATOM 629 O O . LYS A 1 83 ? -12.571 2.735 9.977 1.00 96.06 83 LYS A O 1
ATOM 634 N N . LEU A 1 84 ? -10.708 2.758 8.732 1.00 95.94 84 LEU A N 1
ATOM 635 C CA . LEU A 1 84 ? -11.394 2.945 7.449 1.00 95.94 84 LEU A CA 1
ATOM 636 C C . LEU A 1 84 ? -12.375 1.800 7.155 1.00 95.94 84 LEU A C 1
ATOM 638 O O . LEU A 1 84 ? -13.444 2.040 6.598 1.00 95.94 84 LEU A O 1
ATOM 642 N N . ASN A 1 85 ? -12.023 0.565 7.507 1.00 96.38 85 ASN A N 1
ATOM 643 C CA . ASN A 1 85 ? -12.895 -0.590 7.322 1.00 96.38 85 ASN A CA 1
ATOM 644 C C . ASN A 1 85 ? -14.104 -0.576 8.275 1.00 96.38 85 ASN A C 1
ATOM 646 O O . ASN A 1 85 ? -15.184 -1.001 7.883 1.0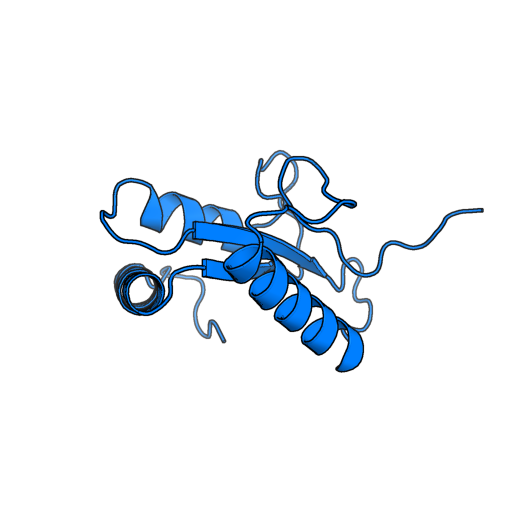0 96.38 85 ASN A O 1
ATOM 650 N N . GLU A 1 86 ? -13.930 -0.091 9.506 1.00 96.50 86 GLU A N 1
ATOM 651 C CA . GLU A 1 86 ? -14.989 -0.016 10.521 1.00 96.50 86 GLU A CA 1
ATOM 652 C C . GLU A 1 86 ? -15.928 1.179 10.320 1.00 96.50 86 GLU A C 1
ATOM 654 O O . GLU A 1 86 ? -17.142 1.039 10.446 1.00 96.50 86 GLU A O 1
ATOM 659 N N . THR A 1 87 ? -15.383 2.360 10.014 1.00 96.12 87 THR A N 1
ATOM 660 C CA . THR A 1 87 ? -16.153 3.614 9.969 1.00 96.12 87 THR A CA 1
ATOM 661 C C . THR A 1 87 ? -16.487 4.069 8.553 1.00 96.12 87 THR A C 1
ATOM 663 O O . THR A 1 87 ? -17.368 4.904 8.366 1.00 96.12 87 THR A O 1
ATOM 666 N N . GLY A 1 88 ? -15.766 3.579 7.541 1.00 93.94 88 GLY A N 1
ATOM 667 C CA . GLY A 1 88 ? -15.843 4.089 6.170 1.00 93.94 88 GLY A CA 1
ATOM 668 C C . GLY A 1 88 ? -15.182 5.460 5.967 1.00 93.94 88 GLY A C 1
ATOM 669 O O . GLY A 1 88 ? -15.104 5.926 4.826 1.00 93.94 88 GLY A O 1
ATOM 670 N N . GLU A 1 89 ? -14.674 6.090 7.031 1.00 91.38 89 GLU A N 1
ATOM 671 C CA . GLU A 1 89 ? -14.058 7.417 6.988 1.00 91.38 89 GLU A CA 1
ATOM 672 C C . GLU A 1 89 ? -12.645 7.354 6.412 1.00 91.38 89 GLU A C 1
ATOM 674 O O . GLU A 1 89 ? -11.775 6.632 6.903 1.00 91.38 89 GLU A O 1
ATOM 679 N N . LEU A 1 90 ? -12.399 8.164 5.384 1.00 89.12 90 LEU A N 1
ATOM 680 C CA . LEU A 1 90 ? -11.072 8.312 4.802 1.00 89.12 90 LEU A CA 1
ATOM 681 C C . LEU A 1 90 ? -10.107 9.043 5.757 1.00 89.12 90 LEU A C 1
ATOM 683 O O . LEU A 1 90 ? -10.543 9.879 6.555 1.00 89.12 90 LEU A O 1
ATOM 687 N N . PRO A 1 91 ? -8.788 8.778 5.652 1.00 86.88 91 PRO A N 1
ATOM 688 C CA . PRO A 1 91 ? -7.776 9.582 6.328 1.00 86.88 91 PRO A CA 1
ATOM 689 C C . PRO A 1 91 ? -7.945 11.068 5.984 1.00 86.88 91 PRO A C 1
ATOM 691 O O . PRO A 1 91 ? -8.245 11.406 4.839 1.00 86.88 91 PRO A O 1
ATOM 694 N N . LYS A 1 92 ? -7.732 11.957 6.960 1.00 78.50 92 LYS A N 1
ATOM 695 C CA . LYS A 1 92 ? -7.836 13.411 6.739 1.00 78.50 92 LYS A CA 1
ATOM 696 C C . LYS A 1 92 ? -6.715 13.932 5.834 1.00 78.50 92 LYS A C 1
ATOM 698 O O . LYS A 1 92 ? -6.969 14.747 4.955 1.00 78.50 92 LYS A O 1
ATOM 703 N N . ASP A 1 93 ? -5.512 13.392 6.001 1.00 78.75 93 ASP A N 1
ATOM 704 C CA . ASP A 1 93 ? -4.308 13.840 5.299 1.00 78.75 93 ASP A CA 1
ATOM 705 C C . ASP A 1 93 ? -4.071 13.002 4.038 1.00 78.75 93 ASP A C 1
ATOM 707 O O . ASP A 1 93 ? -3.152 12.182 3.951 1.00 78.75 93 ASP A O 1
ATOM 711 N N . MET A 1 94 ? -4.960 13.165 3.055 1.00 87.88 94 MET A N 1
ATOM 712 C CA . MET A 1 94 ? -4.801 12.547 1.741 1.00 87.88 94 MET A CA 1
ATOM 713 C C . MET A 1 94 ? -4.503 13.576 0.659 1.00 87.88 94 MET A C 1
ATOM 715 O O . MET A 1 94 ? -5.172 14.599 0.545 1.00 87.88 94 MET A O 1
ATOM 719 N N . LEU A 1 95 ? -3.556 13.236 -0.212 1.00 87.38 95 LEU A N 1
ATOM 720 C CA . LEU A 1 95 ? -3.303 13.964 -1.452 1.00 87.38 95 LEU A CA 1
ATOM 721 C C . LEU A 1 95 ? -3.814 13.106 -2.607 1.00 87.38 95 LEU A C 1
ATOM 723 O O . LEU A 1 95 ? -3.355 11.980 -2.803 1.00 87.38 95 LEU A O 1
ATOM 727 N N . TYR A 1 96 ? -4.799 13.624 -3.343 1.00 84.06 96 TYR A N 1
ATOM 728 C CA . TYR A 1 96 ? -5.413 12.965 -4.506 1.00 84.06 96 TYR A CA 1
ATOM 729 C C . TYR A 1 96 ? -5.889 11.518 -4.251 1.00 84.06 96 TYR A C 1
ATOM 731 O O . TYR A 1 96 ? -5.788 10.656 -5.116 1.00 84.06 96 TYR A O 1
ATOM 739 N N . GLY A 1 97 ? -6.415 11.225 -3.056 1.00 86.69 97 GLY A N 1
ATOM 740 C CA . GLY A 1 97 ? -6.903 9.878 -2.717 1.00 86.69 97 GLY A CA 1
ATOM 741 C C . GLY A 1 97 ? -5.814 8.890 -2.282 1.00 86.69 97 GLY A C 1
ATOM 742 O O . GLY A 1 97 ? -6.093 7.702 -2.132 1.00 86.69 97 GLY A O 1
ATOM 743 N N . THR A 1 98 ? -4.591 9.381 -2.080 1.00 93.19 98 THR A N 1
ATOM 744 C CA . THR A 1 98 ? -3.443 8.629 -1.566 1.00 93.19 98 THR A CA 1
ATOM 745 C C . THR A 1 98 ? -3.107 9.128 -0.170 1.00 93.19 98 THR A C 1
ATOM 747 O O . THR A 1 98 ? -3.100 10.336 0.069 1.00 93.19 98 THR A O 1
ATOM 750 N N . PHE A 1 99 ? -2.817 8.216 0.752 1.00 93.88 99 PHE A N 1
ATOM 751 C CA . PHE A 1 99 ? -2.383 8.557 2.104 1.00 93.88 99 PHE A CA 1
ATOM 752 C C . PHE A 1 99 ? -0.861 8.745 2.140 1.00 93.88 99 PHE A C 1
ATOM 754 O O . PHE A 1 99 ? -0.110 7.815 1.845 1.00 93.88 99 PHE A O 1
ATOM 761 N N . TRP A 1 100 ? -0.396 9.946 2.482 1.00 91.81 100 TRP A N 1
ATOM 762 C CA . TRP A 1 100 ? 1.033 10.270 2.519 1.00 91.81 100 TRP A CA 1
ATOM 763 C C . TRP A 1 100 ? 1.510 10.288 3.962 1.00 91.81 100 TRP A C 1
ATOM 765 O O . TRP A 1 100 ? 1.194 11.197 4.723 1.00 91.81 100 TRP A O 1
ATOM 775 N N . ASP A 1 101 ? 2.270 9.266 4.333 1.00 89.56 101 ASP A N 1
ATOM 776 C CA . ASP A 1 101 ? 2.745 9.081 5.696 1.00 89.56 101 ASP A CA 1
ATOM 777 C C . ASP A 1 101 ? 4.132 9.710 5.901 1.00 89.56 101 ASP A C 1
ATOM 779 O O . ASP A 1 101 ? 4.971 9.780 4.995 1.00 89.56 101 ASP A O 1
ATOM 783 N N . GLY A 1 102 ? 4.373 10.174 7.126 1.00 84.25 102 GLY A N 1
ATOM 784 C CA . GLY A 1 102 ? 5.624 10.797 7.537 1.00 84.25 102 GLY A CA 1
ATOM 785 C C . GLY A 1 102 ? 5.914 12.131 6.855 1.00 84.25 102 GLY A C 1
ATOM 786 O O . GLY A 1 102 ? 7.081 12.454 6.669 1.00 84.25 102 GLY A O 1
ATOM 787 N N . LEU A 1 103 ? 4.918 12.904 6.424 1.00 81.31 103 LEU A N 1
ATOM 788 C CA . LEU A 1 103 ? 5.178 14.261 5.932 1.00 81.31 103 LEU A CA 1
ATOM 789 C C . LEU A 1 103 ? 5.843 15.102 7.034 1.00 81.31 103 LEU A C 1
ATOM 791 O O . LEU A 1 103 ? 5.457 15.031 8.198 1.00 81.31 103 LEU A O 1
ATOM 795 N N . LEU A 1 104 ? 6.874 15.864 6.666 1.00 74.75 104 LEU A N 1
ATOM 796 C CA . LEU A 1 104 ? 7.482 16.827 7.578 1.00 74.75 104 LEU A CA 1
ATOM 797 C C . LEU A 1 104 ? 6.650 18.102 7.541 1.00 74.75 104 LEU A C 1
ATOM 799 O O . LEU A 1 104 ? 6.371 18.625 6.461 1.00 74.75 104 LEU A O 1
ATOM 803 N N . GLU A 1 105 ? 6.293 18.614 8.713 1.00 73.00 105 GLU A N 1
ATOM 804 C CA . GLU A 1 105 ? 5.819 19.986 8.825 1.00 73.00 105 GLU A CA 1
ATOM 805 C C . GLU A 1 105 ? 6.993 20.907 8.495 1.00 73.00 105 GLU A C 1
ATOM 807 O O . GLU A 1 105 ? 7.950 21.029 9.263 1.00 73.00 105 GLU A O 1
ATOM 812 N N . VAL A 1 106 ? 6.951 21.516 7.313 1.00 68.12 106 VAL A N 1
ATOM 813 C CA . VAL A 1 106 ? 7.844 22.627 6.998 1.00 68.12 106 VAL A CA 1
ATOM 814 C C . VAL A 1 106 ? 7.275 23.834 7.736 1.00 68.12 106 VAL A C 1
ATOM 816 O O . VAL A 1 106 ? 6.219 24.340 7.359 1.00 68.12 106 VAL A O 1
ATOM 819 N N . LYS A 1 107 ? 7.926 24.216 8.837 1.00 46.62 107 LYS A N 1
ATOM 820 C CA . LYS A 1 107 ? 7.680 25.494 9.510 1.00 46.62 107 LYS A CA 1
ATOM 821 C C . LYS A 1 107 ? 8.308 26.640 8.732 1.00 46.62 107 LYS A C 1
ATOM 823 O O . LYS A 1 107 ? 9.411 26.424 8.182 1.00 46.62 107 LYS A O 1
#

Foldseek 3Di:
DDDDPVVNPLVVLLVVQLVDQADEDEAQDADPPDLLRHDVLSVSCVSCVPRPNGHHYAREYDCHPVRDDDPVNVVVVVVQRVCCVVPVDHDPCDDSRHHYPPDDPPD

pLDDT: mean 92.87, std 6.96, range [46.62, 97.62]

Sequence (107 aa):
KLRHFRPFPVEDIIEIAKKVPLLGVVDRATAFGSPTGGPISCEVKTTLHDVKGAARILPMINGLGGREVTLEQQKGQLKMLIKLNETGELPKDMLYGTFWDGLLEVK

InterPro domains:
  IPR009014 Transketolase C-terminal/Pyruvate-ferredoxin oxidoreductase domain II [G3DSA:3.40.50.920] (1-100)
  IPR009014 Transketolase C-terminal/Pyruvate-ferredoxin oxidoreductase domain II [SSF52922] (1-82)
  IPR033412 Pyruvate:ferredoxin oxidoreductase, core domain II [PF17147] (1-73)

Radius of gyration: 13.81 Å; chains: 1; bounding box: 32×39×29 Å